Protein AF-A0A8S3B351-F1 (afdb_monomer_lite)

Sequence (80 aa):
RIDSPRPLVHQLIRHLLIDVGRQHPQALIYPLVVASKSVVRDREVAANRVLNNMREHSHTLVQQALVVSEELIRISILWH

pLDDT: mean 91.64, std 5.27, range [55.34, 95.5]

InterPro domains:
  IPR050517 DNA Damage Response and Repair Kinase [PTHR11139] (1-75)

Organism: NCBI:txid392030

Structure (mmCIF, N/CA/C/O backbone):
data_AF-A0A8S3B351-F1
#
_entry.id   AF-A0A8S3B351-F1
#
loop_
_atom_site.group_PDB
_atom_site.id
_atom_site.type_symbol
_atom_site.label_atom_id
_atom_site.label_alt_id
_atom_site.label_comp_id
_atom_site.label_asym_id
_atom_site.label_entity_id
_atom_site.label_seq_id
_atom_site.pdbx_PDB_ins_code
_atom_site.Cartn_x
_atom_site.Cartn_y
_atom_site.Cartn_z
_atom_site.occupancy
_atom_site.B_iso_or_equiv
_atom_site.auth_seq_id
_atom_site.auth_comp_id
_atom_site.auth_asym_id
_atom_site.auth_atom_id
_atom_site.pdbx_PDB_model_num
ATOM 1 N N . ARG A 1 1 ? -5.320 10.408 -5.873 1.00 80.38 1 ARG A N 1
ATOM 2 C CA . ARG A 1 1 ? -4.116 9.558 -6.031 1.00 80.38 1 ARG A CA 1
ATOM 3 C C . ARG A 1 1 ? -3.279 9.637 -4.761 1.00 80.38 1 ARG A C 1
ATOM 5 O O . ARG A 1 1 ? -3.278 10.693 -4.136 1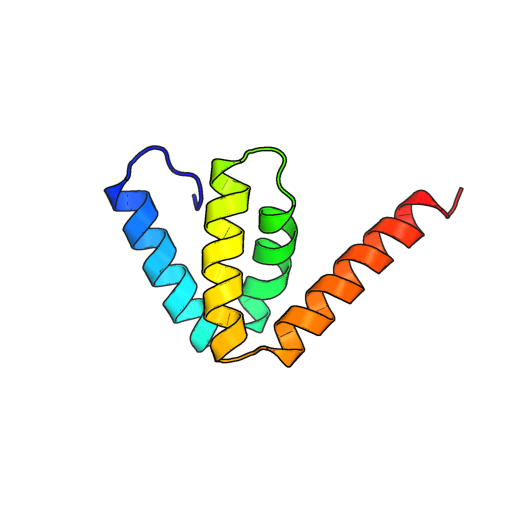.00 80.38 1 ARG A O 1
ATOM 12 N N . ILE A 1 2 ? -2.601 8.550 -4.386 1.00 85.38 2 ILE A N 1
ATOM 13 C CA . ILE A 1 2 ? -1.778 8.489 -3.166 1.00 85.38 2 ILE A CA 1
ATOM 14 C C . ILE A 1 2 ? -0.587 9.462 -3.204 1.00 85.38 2 ILE A C 1
ATOM 16 O O . ILE A 1 2 ? -0.108 9.861 -2.160 1.00 85.38 2 ILE A O 1
ATOM 20 N N . ASP A 1 3 ? -0.172 9.914 -4.384 1.00 87.38 3 ASP A N 1
ATOM 21 C CA . ASP A 1 3 ? 0.920 10.857 -4.657 1.00 87.38 3 ASP A CA 1
ATOM 22 C C . ASP A 1 3 ? 0.416 12.229 -5.144 1.00 87.38 3 ASP A C 1
ATOM 24 O O . ASP A 1 3 ? 1.060 12.908 -5.935 1.00 87.38 3 ASP A O 1
ATOM 28 N N . SER A 1 4 ? -0.791 12.628 -4.733 1.00 88.00 4 SER A N 1
ATOM 29 C CA . SER A 1 4 ? -1.349 13.936 -5.096 1.00 88.00 4 SER A CA 1
ATOM 30 C C . SER A 1 4 ? -0.453 15.086 -4.599 1.00 88.00 4 SER A C 1
ATOM 32 O O . SER A 1 4 ? -0.175 15.129 -3.401 1.00 88.00 4 SER A O 1
ATOM 34 N N . PRO A 1 5 ? -0.117 16.085 -5.445 1.00 87.56 5 PRO A N 1
ATOM 35 C CA . PRO A 1 5 ? 0.662 17.256 -5.025 1.00 87.56 5 PRO A CA 1
ATOM 36 C C . PRO A 1 5 ? -0.131 18.186 -4.093 1.00 87.56 5 PRO A C 1
ATOM 38 O O . PRO A 1 5 ? 0.434 19.051 -3.432 1.00 87.56 5 PRO A O 1
ATOM 41 N N . ARG A 1 6 ? -1.461 18.022 -4.026 1.00 92.50 6 ARG A N 1
ATOM 42 C CA . ARG A 1 6 ? -2.329 18.766 -3.104 1.00 92.50 6 ARG A CA 1
ATOM 43 C C . ARG A 1 6 ? -2.301 18.111 -1.714 1.00 92.50 6 ARG A C 1
ATOM 45 O O . ARG A 1 6 ? -2.834 17.001 -1.592 1.00 92.50 6 ARG A O 1
ATOM 52 N N . PRO A 1 7 ? -1.776 18.782 -0.671 1.00 87.56 7 PRO A N 1
ATOM 53 C CA . PRO A 1 7 ? -1.522 18.166 0.633 1.00 87.56 7 PRO A CA 1
ATOM 54 C C . PRO A 1 7 ? -2.798 17.714 1.358 1.00 87.56 7 PRO A C 1
ATOM 56 O O . PRO A 1 7 ? -2.822 16.618 1.911 1.00 87.56 7 PRO A O 1
ATOM 59 N N . LEU A 1 8 ? -3.883 18.496 1.288 1.00 91.12 8 LEU A N 1
ATOM 60 C CA . LEU A 1 8 ? -5.163 18.155 1.929 1.00 91.12 8 LEU A CA 1
ATOM 61 C C . LEU A 1 8 ? -5.797 16.894 1.325 1.00 91.12 8 LEU A C 1
ATOM 63 O O . LEU A 1 8 ? -6.197 15.980 2.041 1.00 91.12 8 LEU A O 1
ATOM 67 N N . VAL A 1 9 ? -5.829 16.813 -0.009 1.00 93.12 9 VAL A N 1
ATOM 68 C CA . VAL A 1 9 ? -6.353 15.642 -0.729 1.00 93.12 9 VAL A CA 1
ATOM 69 C C . VAL A 1 9 ? -5.494 14.415 -0.433 1.00 93.12 9 VAL A C 1
ATOM 71 O O . VAL A 1 9 ? -6.011 13.326 -0.203 1.00 93.12 9 VAL A O 1
ATOM 74 N N . HIS A 1 10 ? -4.175 14.595 -0.411 1.00 88.19 10 HIS A N 1
ATOM 75 C CA . HIS A 1 10 ? -3.230 13.536 -0.094 1.00 88.19 10 HIS A CA 1
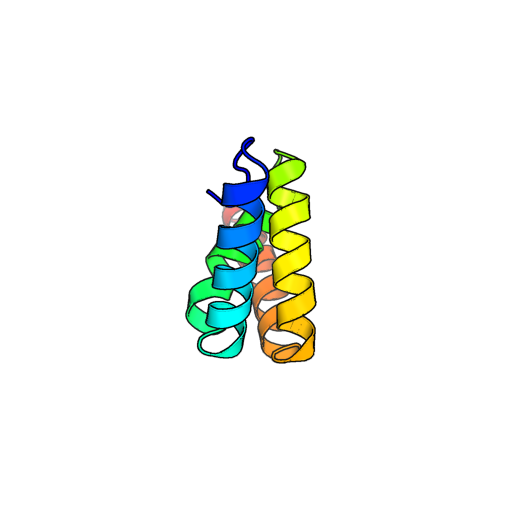ATOM 76 C C . HIS A 1 10 ? -3.430 12.983 1.326 1.00 88.19 10 HIS A C 1
ATOM 78 O O . HIS A 1 10 ? -3.476 11.766 1.495 1.00 88.19 10 HIS A O 1
ATOM 84 N N . GLN A 1 11 ? -3.606 13.847 2.333 1.00 90.81 11 GLN A N 1
ATOM 85 C CA . GLN A 1 11 ? -3.913 13.429 3.705 1.00 90.81 11 GLN A CA 1
ATOM 86 C C . GLN A 1 11 ? -5.240 12.677 3.804 1.00 90.81 11 GLN A C 1
ATOM 88 O O . GLN A 1 11 ? -5.277 11.621 4.432 1.00 90.81 11 GLN A O 1
ATOM 93 N N . LEU A 1 12 ? -6.301 13.186 3.173 1.00 94.50 12 LEU A N 1
ATOM 94 C CA . LEU A 1 12 ? -7.621 12.555 3.210 1.00 94.50 12 LEU A CA 1
ATOM 95 C C . LEU A 1 12 ? -7.593 11.154 2.586 1.00 94.50 12 LEU A C 1
ATOM 97 O O . LEU A 1 12 ? -8.083 10.200 3.181 1.00 94.50 12 LEU A O 1
ATOM 101 N N . ILE A 1 13 ? -6.947 11.012 1.425 1.00 93.56 13 ILE A N 1
ATOM 102 C CA . ILE A 1 13 ? -6.759 9.707 0.782 1.00 93.56 13 ILE A CA 1
ATOM 103 C C . ILE A 1 13 ? -5.943 8.779 1.682 1.00 93.56 13 ILE A C 1
ATOM 105 O O . ILE A 1 13 ? -6.278 7.606 1.797 1.00 93.56 13 ILE A O 1
ATOM 109 N N . ARG A 1 14 ? -4.886 9.281 2.334 1.00 91.25 14 ARG A N 1
ATOM 110 C CA . ARG A 1 14 ? -4.077 8.460 3.243 1.00 91.25 14 ARG A CA 1
ATOM 111 C C . ARG A 1 14 ? -4.895 7.923 4.415 1.00 91.25 14 ARG A C 1
ATOM 113 O O . ARG A 1 14 ? -4.793 6.735 4.691 1.00 91.25 14 ARG A O 1
ATOM 120 N N . HIS A 1 15 ? -5.695 8.766 5.069 1.00 92.88 15 HIS A N 1
ATOM 121 C CA . HIS A 1 15 ? -6.561 8.325 6.166 1.00 92.88 15 HIS A CA 1
ATOM 122 C C . HIS A 1 15 ? -7.585 7.294 5.689 1.00 92.88 15 HIS A C 1
ATOM 124 O O . HIS A 1 15 ? -7.662 6.218 6.266 1.00 92.88 15 HIS A O 1
ATOM 130 N N . LEU A 1 16 ? -8.256 7.551 4.561 1.00 93.94 16 LEU A N 1
ATOM 131 C CA . LEU A 1 16 ? -9.200 6.593 3.984 1.00 93.94 16 LEU A CA 1
ATOM 132 C C . LEU A 1 16 ? -8.544 5.233 3.693 1.00 93.94 16 LEU A C 1
ATOM 134 O O . LEU A 1 16 ? -9.123 4.192 3.980 1.00 93.94 16 LEU A O 1
ATOM 138 N N . LEU A 1 17 ? -7.331 5.224 3.133 1.00 93.38 17 LEU A N 1
ATOM 139 C CA . LEU A 1 17 ? -6.601 3.985 2.847 1.00 93.38 17 LEU A CA 1
ATOM 140 C C . LEU A 1 17 ? -6.171 3.246 4.118 1.00 93.38 17 LEU A C 1
ATOM 142 O O . LEU A 1 17 ? -6.114 2.020 4.106 1.00 93.38 17 LEU A O 1
ATOM 146 N N . ILE A 1 18 ? -5.870 3.965 5.200 1.00 93.00 18 ILE A N 1
ATOM 147 C CA . ILE A 1 18 ? -5.589 3.358 6.504 1.00 93.00 18 ILE A CA 1
ATOM 148 C C . ILE A 1 18 ? -6.852 2.684 7.050 1.00 93.00 18 ILE A C 1
ATOM 150 O O . ILE A 1 18 ? -6.794 1.520 7.439 1.00 93.00 18 ILE A O 1
ATOM 154 N N . ASP A 1 19 ? -7.995 3.367 7.005 1.00 93.44 19 ASP A N 1
ATOM 155 C CA . ASP A 1 19 ? -9.262 2.835 7.515 1.00 93.44 19 ASP A CA 1
ATOM 156 C C . ASP A 1 19 ? -9.725 1.610 6.714 1.00 93.44 19 ASP A C 1
ATOM 158 O O . ASP A 1 19 ? -10.038 0.561 7.282 1.00 93.44 19 ASP A O 1
ATOM 162 N N . VAL A 1 20 ? -9.673 1.689 5.380 1.00 93.75 20 VAL A N 1
ATOM 163 C CA . VAL A 1 20 ? -9.950 0.539 4.505 1.00 93.75 20 VAL A CA 1
ATOM 164 C C . VAL A 1 20 ? -8.927 -0.574 4.737 1.00 93.75 20 VAL A C 1
ATOM 166 O O . VAL A 1 20 ? -9.290 -1.745 4.733 1.00 93.75 20 VAL A O 1
ATOM 169 N N . GLY A 1 21 ? -7.660 -0.233 4.980 1.00 92.25 21 GLY A N 1
ATOM 170 C CA . GLY A 1 21 ? -6.590 -1.192 5.252 1.00 92.25 21 GLY A CA 1
ATOM 171 C C . GLY A 1 21 ? -6.791 -1.972 6.545 1.00 92.25 21 GLY A C 1
ATOM 172 O O . GLY A 1 21 ? -6.384 -3.126 6.621 1.00 92.25 21 GLY A O 1
ATOM 173 N N . ARG A 1 22 ? -7.460 -1.378 7.536 1.00 90.62 22 ARG A N 1
ATOM 174 C CA . ARG A 1 22 ? -7.836 -2.058 8.780 1.00 90.62 22 ARG A CA 1
ATOM 175 C C . ARG A 1 22 ? -8.996 -3.030 8.580 1.00 90.62 22 ARG A C 1
ATOM 177 O O . ARG A 1 22 ? -8.939 -4.141 9.093 1.00 90.62 22 ARG A O 1
ATOM 184 N N . GLN A 1 23 ? -10.023 -2.633 7.829 1.00 93.31 23 GLN A N 1
ATOM 185 C CA . GLN A 1 23 ? -11.224 -3.458 7.643 1.00 93.31 23 GLN A CA 1
ATOM 186 C C . GLN A 1 23 ? -11.058 -4.528 6.549 1.00 93.31 23 GLN A C 1
ATOM 188 O O . GLN A 1 23 ? -11.589 -5.633 6.654 1.00 93.31 23 GLN A O 1
ATOM 193 N N . HIS A 1 24 ? -10.326 -4.201 5.484 1.00 94.00 24 HIS A N 1
ATOM 194 C CA . HIS A 1 24 ? -10.190 -5.003 4.269 1.00 94.00 24 HIS A CA 1
ATOM 195 C C . HIS A 1 24 ? -8.734 -5.026 3.761 1.00 94.00 24 HIS A C 1
ATOM 197 O O . HIS A 1 24 ? -8.464 -4.619 2.625 1.00 94.00 24 HIS A O 1
ATOM 203 N N . PRO A 1 25 ? -7.769 -5.535 4.553 1.00 93.75 25 PRO A N 1
ATOM 204 C CA . PRO A 1 25 ? -6.347 -5.486 4.198 1.00 93.75 25 PRO A CA 1
ATOM 205 C C . PRO A 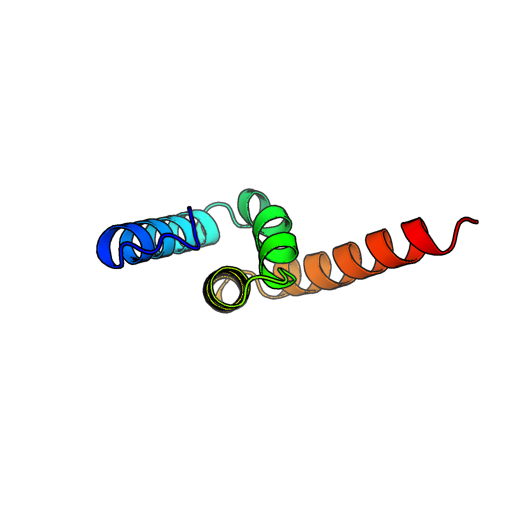1 25 ? -6.029 -6.209 2.876 1.00 93.75 25 PRO A C 1
ATOM 207 O O . PRO A 1 25 ? -5.209 -5.737 2.089 1.00 93.75 25 PRO A O 1
ATOM 210 N N . GLN A 1 26 ? -6.735 -7.303 2.570 1.00 93.25 26 GLN A N 1
ATOM 211 C CA . GLN A 1 26 ? -6.582 -8.072 1.324 1.00 93.25 26 GLN A CA 1
ATOM 212 C C . GLN A 1 26 ? -6.893 -7.258 0.056 1.00 93.25 26 GLN A C 1
ATOM 214 O O . GLN A 1 26 ? -6.275 -7.478 -0.982 1.00 93.25 26 GLN A O 1
ATOM 219 N N . ALA A 1 27 ? -7.816 -6.292 0.123 1.00 93.12 27 ALA A N 1
ATOM 220 C CA . ALA A 1 27 ? -8.162 -5.461 -1.032 1.00 93.12 27 ALA A CA 1
ATOM 221 C C . ALA A 1 27 ? -7.061 -4.440 -1.365 1.00 93.12 27 ALA A C 1
ATOM 223 O O . ALA A 1 27 ? -6.930 -4.004 -2.509 1.00 93.12 27 ALA A O 1
ATOM 224 N N . LEU A 1 28 ? -6.265 -4.053 -0.365 1.00 93.44 28 LEU A N 1
ATOM 225 C CA . LEU A 1 28 ? -5.250 -3.011 -0.493 1.00 93.44 28 LEU A CA 1
ATOM 226 C C . LEU A 1 28 ? -3.825 -3.537 -0.614 1.00 93.44 28 LEU A C 1
ATOM 228 O O . LEU A 1 28 ? -2.959 -2.798 -1.085 1.00 93.44 28 LEU A O 1
ATOM 232 N N . ILE A 1 29 ? -3.569 -4.784 -0.223 1.00 94.69 29 ILE A N 1
ATOM 233 C CA . ILE A 1 29 ? -2.204 -5.281 -0.090 1.00 94.69 29 ILE A CA 1
ATOM 234 C C . ILE A 1 29 ? -1.425 -5.256 -1.412 1.00 94.69 29 ILE A C 1
ATOM 236 O O . ILE A 1 29 ? -0.345 -4.672 -1.470 1.00 94.69 29 ILE A O 1
ATOM 240 N N . TYR A 1 30 ? -1.978 -5.796 -2.500 1.00 92.88 30 TYR A N 1
ATOM 241 C CA . TYR A 1 30 ? -1.269 -5.860 -3.782 1.00 92.88 30 TYR A CA 1
ATOM 242 C C . TYR A 1 30 ? -1.052 -4.483 -4.431 1.00 92.88 30 TYR A C 1
ATOM 244 O O . TYR A 1 30 ? 0.089 -4.186 -4.799 1.00 92.88 30 TYR A O 1
ATOM 252 N N . PRO A 1 31 ? -2.066 -3.594 -4.526 1.00 92.81 31 PRO A N 1
ATOM 253 C CA . PRO A 1 31 ? -1.850 -2.236 -5.021 1.00 92.81 31 PRO A CA 1
ATOM 254 C C . PRO A 1 31 ? -0.809 -1.454 -4.209 1.00 92.81 31 PRO A C 1
ATOM 256 O O . PRO A 1 31 ? -0.023 -0.700 -4.785 1.00 92.81 31 PRO A O 1
ATOM 259 N N . LEU A 1 32 ? -0.774 -1.637 -2.884 1.00 93.94 32 LEU A N 1
ATOM 260 C CA . LEU A 1 32 ? 0.192 -0.960 -2.019 1.00 93.94 32 LEU A CA 1
ATOM 261 C C . LEU A 1 32 ? 1.609 -1.520 -2.153 1.00 93.94 32 LEU A C 1
ATOM 263 O O . LEU A 1 32 ? 2.544 -0.727 -2.200 1.00 93.94 32 LEU A O 1
ATOM 267 N N . VAL A 1 33 ? 1.778 -2.841 -2.255 1.00 94.44 33 VAL A N 1
ATOM 268 C CA . VAL A 1 33 ? 3.094 -3.479 -2.455 1.00 94.44 33 VAL A CA 1
ATOM 269 C C . VAL A 1 33 ? 3.714 -3.076 -3.797 1.00 94.44 33 VAL A C 1
ATOM 271 O O . VAL A 1 33 ? 4.918 -2.848 -3.890 1.00 94.44 33 VAL A O 1
ATOM 274 N N . VAL A 1 34 ? 2.903 -2.925 -4.846 1.00 92.44 34 VAL A N 1
ATOM 275 C CA . VAL A 1 34 ? 3.385 -2.382 -6.125 1.00 92.44 34 VAL A CA 1
ATOM 276 C C . VAL A 1 34 ? 3.756 -0.905 -5.975 1.00 92.44 34 VAL A C 1
ATOM 278 O O . VAL A 1 34 ? 4.823 -0.478 -6.415 1.00 92.44 34 VAL A O 1
ATOM 281 N N . ALA A 1 35 ? 2.907 -0.112 -5.316 1.00 92.94 35 ALA A N 1
ATOM 282 C CA . ALA A 1 35 ? 3.164 1.309 -5.105 1.00 92.94 35 ALA A CA 1
ATOM 283 C C . ALA A 1 35 ? 4.392 1.579 -4.213 1.00 92.94 35 ALA A C 1
ATOM 285 O O . ALA A 1 35 ? 5.057 2.596 -4.409 1.00 92.94 35 ALA A O 1
ATOM 286 N N . SER A 1 36 ? 4.730 0.679 -3.284 1.00 94.38 36 SER A N 1
ATOM 287 C CA . SER A 1 36 ? 5.904 0.801 -2.411 1.00 94.38 36 SER A CA 1
ATOM 288 C C . SER A 1 36 ? 7.232 0.549 -3.120 1.00 94.38 36 SER A C 1
ATOM 290 O O . SER A 1 36 ? 8.272 0.868 -2.561 1.00 94.38 36 SER A O 1
ATOM 292 N N . LYS A 1 37 ? 7.209 -0.008 -4.335 1.00 91.19 37 LYS A N 1
ATOM 293 C CA . LYS A 1 37 ? 8.383 -0.205 -5.205 1.00 91.19 37 LYS A CA 1
ATOM 294 C C . LYS A 1 37 ? 8.423 0.805 -6.363 1.00 91.19 37 LYS A C 1
ATOM 296 O O . LYS A 1 37 ? 9.105 0.602 -7.363 1.00 91.19 37 LYS A O 1
ATOM 301 N N . SER A 1 38 ? 7.637 1.877 -6.268 1.00 93.62 38 SER A N 1
ATOM 302 C CA . SER A 1 38 ? 7.544 2.920 -7.290 1.00 93.62 38 SER A CA 1
ATOM 303 C C . SER A 1 38 ? 8.852 3.705 -7.426 1.00 93.62 38 SER A C 1
ATOM 305 O O . SER A 1 38 ? 9.411 4.146 -6.432 1.00 93.62 38 SER A O 1
ATOM 307 N N . VAL A 1 39 ? 9.261 4.012 -8.662 1.00 94.12 39 VAL A N 1
ATOM 308 C CA . VAL A 1 39 ? 10.383 4.933 -8.952 1.00 94.12 39 VAL A CA 1
ATOM 309 C C . VAL A 1 39 ? 10.102 6.382 -8.531 1.00 94.12 39 VAL A C 1
ATOM 311 O O . VAL A 1 39 ? 11.015 7.176 -8.325 1.00 94.12 39 VAL A O 1
ATOM 314 N N . VAL A 1 40 ? 8.822 6.748 -8.404 1.00 94.88 40 VAL A N 1
ATOM 315 C CA . VAL A 1 40 ? 8.401 8.057 -7.888 1.00 94.88 40 VAL A CA 1
ATOM 316 C C . VAL A 1 40 ? 8.438 8.026 -6.360 1.00 94.88 40 VAL A C 1
ATOM 318 O O . VAL A 1 40 ? 7.579 7.386 -5.745 1.00 94.88 40 VAL A O 1
ATOM 321 N N . ARG A 1 41 ? 9.385 8.764 -5.767 1.00 92.94 41 ARG A N 1
ATOM 322 C CA . ARG A 1 41 ? 9.664 8.783 -4.319 1.00 92.94 41 ARG A CA 1
ATOM 323 C C . ARG A 1 41 ? 8.454 9.146 -3.457 1.00 92.94 41 ARG A C 1
ATOM 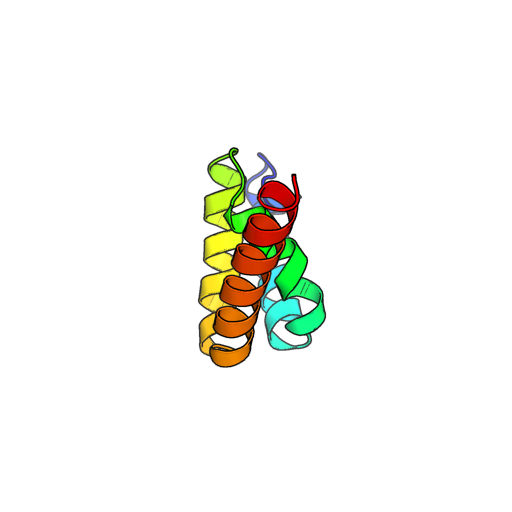325 O O . ARG A 1 41 ? 8.213 8.503 -2.443 1.00 92.94 41 ARG A O 1
ATOM 332 N N . ASP A 1 42 ? 7.647 10.125 -3.860 1.00 91.06 42 ASP A N 1
ATOM 333 C CA . ASP A 1 42 ? 6.464 10.518 -3.076 1.00 91.06 42 ASP A CA 1
ATOM 334 C C . A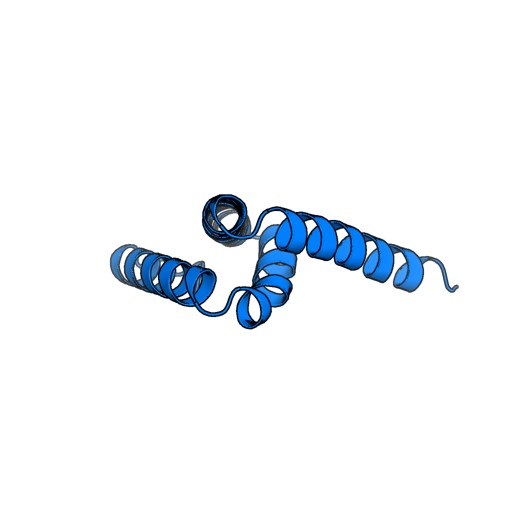SP A 1 42 ? 5.426 9.393 -2.991 1.00 91.06 42 ASP A C 1
ATOM 336 O O . ASP A 1 42 ? 4.813 9.170 -1.944 1.00 91.06 42 ASP A O 1
ATOM 340 N N . ARG A 1 43 ? 5.260 8.642 -4.086 1.00 93.94 43 ARG A N 1
ATOM 341 C CA . ARG A 1 43 ? 4.372 7.478 -4.134 1.00 93.94 43 ARG A CA 1
ATOM 342 C C . ARG A 1 43 ? 4.915 6.341 -3.277 1.00 93.94 43 ARG A C 1
ATOM 344 O O . ARG A 1 43 ? 4.151 5.754 -2.516 1.00 93.94 43 ARG A O 1
ATOM 351 N N . GLU A 1 44 ? 6.214 6.080 -3.383 1.00 95.12 44 GLU A N 1
ATOM 352 C CA . GLU A 1 44 ? 6.929 5.068 -2.606 1.00 95.12 44 GLU A CA 1
ATOM 353 C C . GLU A 1 44 ? 6.786 5.327 -1.097 1.00 95.12 44 GLU A C 1
ATOM 355 O O . GLU A 1 44 ? 6.303 4.475 -0.351 1.00 95.12 44 GLU A O 1
ATOM 360 N N . VAL A 1 45 ? 7.110 6.543 -0.647 1.00 93.50 45 VAL A N 1
ATOM 361 C CA . VAL A 1 45 ? 7.033 6.950 0.764 1.00 93.50 45 VAL A CA 1
ATOM 362 C C . VAL A 1 45 ? 5.599 6.881 1.283 1.00 93.50 45 VAL A C 1
ATOM 364 O O . VAL A 1 45 ? 5.361 6.399 2.393 1.00 93.50 45 VAL A O 1
ATOM 367 N N . ALA A 1 46 ? 4.623 7.347 0.502 1.00 92.12 46 ALA A N 1
ATOM 368 C CA . ALA A 1 46 ? 3.227 7.323 0.916 1.00 92.12 46 ALA A CA 1
ATOM 369 C C . ALA A 1 46 ? 2.675 5.893 1.019 1.00 92.12 46 ALA A C 1
ATOM 371 O O . ALA A 1 46 ? 1.989 5.581 1.993 1.00 92.12 46 ALA A O 1
ATOM 372 N N . ALA A 1 47 ? 3.008 5.020 0.065 1.00 94.38 47 ALA A N 1
ATOM 373 C CA . ALA A 1 47 ? 2.620 3.614 0.093 1.00 94.38 47 ALA A CA 1
ATOM 374 C C . ALA A 1 47 ? 3.269 2.869 1.268 1.00 94.38 47 ALA A C 1
ATOM 376 O O . ALA A 1 47 ? 2.571 2.184 2.014 1.00 94.38 47 ALA A O 1
ATOM 377 N N . ASN A 1 48 ? 4.569 3.079 1.501 1.00 94.44 48 ASN A N 1
ATOM 378 C CA . ASN A 1 48 ? 5.288 2.491 2.632 1.00 94.44 48 ASN A CA 1
ATOM 379 C C . ASN A 1 48 ? 4.703 2.921 3.982 1.00 94.44 48 ASN A C 1
ATOM 381 O O . ASN A 1 48 ? 4.591 2.104 4.893 1.00 94.44 48 ASN A O 1
ATOM 385 N N . ARG A 1 49 ? 4.261 4.178 4.121 1.00 93.44 49 ARG A N 1
ATOM 386 C CA . ARG A 1 49 ? 3.567 4.635 5.337 1.00 93.44 49 ARG A CA 1
ATOM 387 C C . ARG A 1 49 ? 2.261 3.881 5.586 1.00 93.44 49 ARG A C 1
ATOM 389 O O . ARG A 1 49 ? 2.019 3.472 6.717 1.00 93.44 49 ARG A O 1
ATOM 396 N N . VAL A 1 50 ? 1.440 3.679 4.554 1.00 93.06 50 VAL A N 1
ATOM 397 C CA . VAL A 1 50 ? 0.176 2.931 4.691 1.00 93.06 50 VAL A CA 1
ATOM 398 C C . VAL A 1 50 ? 0.449 1.451 4.980 1.00 93.06 50 VAL A C 1
ATOM 400 O O . VAL A 1 50 ? -0.169 0.892 5.882 1.00 93.06 50 VAL A O 1
ATOM 403 N N . LEU A 1 51 ? 1.418 0.829 4.296 1.00 94.00 51 LEU A N 1
ATOM 404 C CA . LEU A 1 51 ? 1.840 -0.551 4.576 1.00 94.00 51 LEU A CA 1
ATOM 405 C C . LEU A 1 51 ? 2.355 -0.724 6.004 1.00 94.00 51 LEU A C 1
ATOM 407 O O . LEU A 1 51 ? 2.016 -1.708 6.653 1.00 94.00 51 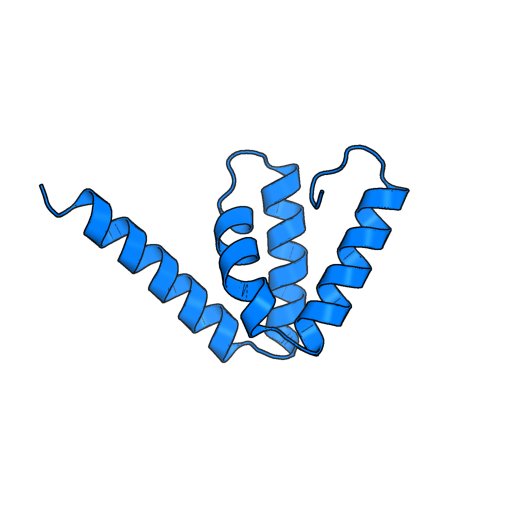LEU A O 1
ATOM 411 N N . ASN A 1 52 ? 3.141 0.227 6.512 1.00 93.75 52 ASN A N 1
ATOM 412 C CA . ASN A 1 52 ? 3.632 0.183 7.887 1.00 93.75 52 ASN A CA 1
ATOM 413 C C . ASN A 1 52 ? 2.490 0.262 8.903 1.00 93.75 52 ASN A C 1
ATOM 415 O O . ASN A 1 52 ? 2.508 -0.495 9.866 1.00 93.75 52 ASN A O 1
ATOM 419 N N . ASN A 1 53 ? 1.462 1.084 8.667 1.00 93.25 53 ASN A N 1
ATOM 420 C CA . ASN A 1 53 ? 0.295 1.078 9.549 1.00 93.25 53 ASN A CA 1
ATOM 421 C C . ASN A 1 53 ? -0.514 -0.228 9.445 1.00 93.25 53 ASN A C 1
ATOM 423 O O . ASN A 1 53 ? -0.993 -0.763 10.442 1.00 93.25 53 ASN A O 1
ATOM 427 N N . MET A 1 54 ? -0.616 -0.797 8.243 1.00 93.19 54 MET A N 1
ATOM 428 C CA . MET A 1 54 ? -1.275 -2.086 8.037 1.00 93.19 54 MET A CA 1
ATOM 429 C C . MET A 1 54 ? -0.525 -3.237 8.725 1.00 93.19 54 MET A C 1
ATOM 431 O O . MET A 1 54 ? -1.161 -4.167 9.218 1.00 93.19 54 MET A O 1
ATOM 435 N N . ARG A 1 55 ? 0.811 -3.166 8.833 1.00 94.06 55 ARG A N 1
ATOM 436 C CA . ARG A 1 55 ? 1.622 -4.153 9.571 1.00 94.06 55 ARG A CA 1
ATOM 437 C C . ARG A 1 55 ? 1.251 -4.242 11.047 1.00 94.06 55 ARG A C 1
ATOM 439 O O . ARG A 1 55 ? 1.343 -5.334 11.590 1.00 94.06 55 ARG A O 1
ATOM 446 N N . GLU A 1 56 ? 0.797 -3.158 11.672 1.00 92.81 56 GLU A N 1
ATOM 447 C CA . GLU A 1 56 ? 0.366 -3.173 13.080 1.00 92.81 56 GLU A CA 1
ATOM 448 C C . GLU A 1 56 ? -0.809 -4.140 13.318 1.00 92.81 56 GLU A C 1
ATOM 450 O O . GLU A 1 56 ? -0.910 -4.733 14.385 1.00 92.81 56 GLU A O 1
ATOM 455 N N . HIS A 1 57 ? -1.667 -4.340 12.311 1.00 90.56 57 HIS A N 1
ATOM 456 C CA . HIS A 1 57 ? -2.905 -5.125 12.424 1.00 90.56 57 HIS A CA 1
ATOM 457 C C . HIS A 1 57 ? -2.878 -6.413 11.586 1.00 90.56 57 HIS A C 1
ATOM 459 O O . HIS A 1 57 ? -3.666 -7.328 11.804 1.00 90.56 57 HIS A O 1
ATOM 465 N N . SER A 1 58 ? -2.013 -6.488 10.574 1.00 93.69 58 SER A N 1
ATOM 466 C CA . SER A 1 58 ? -1.980 -7.564 9.575 1.00 93.69 58 SER A CA 1
ATOM 467 C C . SER A 1 58 ? -0.548 -7.908 9.157 1.00 93.69 58 SER A C 1
ATOM 469 O O . SER A 1 58 ? -0.264 -8.122 7.978 1.00 93.69 58 SER A O 1
ATOM 471 N N . HIS A 1 59 ? 0.369 -7.969 10.127 1.00 94.25 59 HIS A N 1
ATOM 472 C CA . HIS A 1 59 ? 1.798 -8.214 9.910 1.00 94.25 59 HIS A CA 1
ATOM 473 C C . HIS A 1 59 ? 2.085 -9.409 8.989 1.00 94.25 59 HIS A C 1
ATOM 475 O O . HIS A 1 59 ? 2.776 -9.260 7.980 1.00 94.25 59 HIS A O 1
ATOM 481 N N . THR A 1 60 ? 1.517 -10.577 9.306 1.00 95.50 60 THR A N 1
ATOM 482 C CA . THR A 1 60 ? 1.744 -11.824 8.561 1.00 95.50 60 THR A CA 1
ATOM 483 C C . THR A 1 60 ? 1.322 -11.696 7.102 1.00 95.50 60 THR A C 1
ATOM 485 O O . THR A 1 60 ? 2.074 -12.079 6.210 1.00 95.50 60 THR A O 1
ATOM 488 N N . LEU A 1 61 ? 0.160 -11.087 6.848 1.00 94.31 61 LEU A N 1
ATOM 489 C CA . LEU A 1 61 ? -0.329 -10.850 5.493 1.00 94.31 61 LEU A CA 1
ATOM 490 C C . LEU A 1 61 ? 0.609 -9.921 4.718 1.00 94.31 61 LEU A C 1
ATOM 492 O O . LEU A 1 61 ? 0.946 -10.204 3.569 1.00 94.31 61 LEU A O 1
ATOM 496 N N . VAL A 1 62 ? 1.062 -8.830 5.344 1.00 94.56 62 VAL A N 1
ATOM 497 C CA . VAL A 1 62 ? 1.976 -7.894 4.681 1.00 94.56 62 VAL A CA 1
ATOM 498 C C . VAL A 1 62 ? 3.301 -8.569 4.331 1.00 94.56 62 VAL A C 1
ATOM 500 O O . VAL A 1 62 ? 3.794 -8.400 3.218 1.00 94.56 62 VAL A O 1
ATOM 503 N N . GLN A 1 63 ? 3.872 -9.355 5.246 1.00 94.44 63 GLN A N 1
ATOM 504 C CA . GLN A 1 63 ? 5.108 -10.090 4.979 1.00 94.44 63 GLN A CA 1
ATOM 505 C C . GLN A 1 63 ? 4.945 -11.106 3.847 1.00 94.44 63 GLN A C 1
ATOM 507 O O . GLN A 1 63 ? 5.761 -11.128 2.927 1.00 94.44 63 GLN A O 1
ATOM 512 N N . GLN A 1 64 ? 3.879 -11.908 3.881 1.00 94.44 64 GLN A N 1
ATOM 513 C CA . GLN A 1 64 ? 3.603 -12.899 2.841 1.00 94.44 64 GLN A CA 1
ATOM 514 C C . GLN A 1 64 ? 3.451 -12.242 1.468 1.00 94.44 64 GLN A C 1
ATOM 516 O O . GLN A 1 64 ? 4.065 -12.686 0.501 1.00 94.44 64 GLN A O 1
ATOM 521 N N . ALA A 1 65 ? 2.690 -11.151 1.378 1.00 93.44 65 ALA A N 1
ATOM 522 C CA . ALA A 1 65 ? 2.474 -10.460 0.113 1.00 93.44 65 ALA A CA 1
ATOM 523 C C . ALA A 1 65 ? 3.756 -9.835 -0.460 1.00 93.44 65 ALA A C 1
ATOM 525 O O . ALA A 1 65 ? 3.931 -9.819 -1.679 1.00 93.44 65 ALA A O 1
ATOM 526 N N . LEU A 1 66 ? 4.662 -9.348 0.397 1.00 92.62 66 LEU A N 1
ATOM 527 C CA . LEU A 1 66 ? 5.962 -8.826 -0.033 1.00 92.62 66 LEU A CA 1
ATOM 528 C C . LEU A 1 66 ? 6.824 -9.922 -0.664 1.00 92.62 66 LEU A C 1
ATOM 530 O O . LEU A 1 66 ? 7.300 -9.732 -1.783 1.00 92.62 66 LEU A O 1
ATOM 534 N N . VAL A 1 67 ? 6.952 -11.071 0.008 1.00 94.56 67 VAL A N 1
ATOM 535 C CA . VAL A 1 67 ? 7.708 -12.225 -0.506 1.00 94.56 67 VAL A CA 1
ATOM 536 C C . VAL A 1 67 ? 7.103 -12.717 -1.820 1.00 94.56 67 VAL A C 1
ATOM 538 O O . VAL A 1 67 ? 7.806 -12.828 -2.819 1.00 94.56 67 VAL A O 1
ATOM 541 N N . VAL A 1 68 ? 5.785 -12.936 -1.858 1.00 93.25 68 VAL A N 1
ATOM 542 C CA . VAL A 1 68 ? 5.093 -13.401 -3.070 1.00 93.25 68 VAL A CA 1
ATOM 543 C C . VAL A 1 68 ? 5.288 -12.423 -4.230 1.00 93.25 68 VAL A C 1
ATOM 545 O O . VAL A 1 68 ? 5.572 -12.849 -5.345 1.00 93.25 68 VAL A O 1
ATOM 548 N N . SER A 1 69 ? 5.182 -11.112 -3.993 1.00 91.50 69 SER A N 1
ATOM 549 C CA . SER A 1 69 ? 5.409 -10.109 -5.039 1.00 91.50 69 SER A CA 1
ATOM 550 C C . SER A 1 69 ? 6.828 -10.161 -5.606 1.00 91.50 69 SER A C 1
ATOM 552 O O . SER A 1 69 ? 6.992 -10.006 -6.815 1.00 91.50 69 SER A O 1
ATOM 554 N N . GLU A 1 70 ? 7.847 -10.327 -4.762 1.00 91.19 70 GLU A N 1
ATOM 555 C CA . GLU A 1 70 ? 9.239 -10.425 -5.215 1.00 91.19 70 GLU A CA 1
ATOM 556 C C . GLU A 1 70 ? 9.484 -11.687 -6.026 1.00 91.19 70 GLU A C 1
ATOM 558 O O . GLU A 1 70 ? 10.062 -11.605 -7.110 1.00 91.19 70 GLU A O 1
ATOM 563 N N . GLU A 1 71 ? 8.987 -12.828 -5.555 1.00 93.31 71 GLU A N 1
ATOM 564 C CA . GLU A 1 71 ? 9.162 -14.093 -6.261 1.00 93.31 71 GLU A CA 1
ATOM 565 C C . GLU A 1 71 ? 8.423 -14.109 -7.600 1.00 93.31 71 GLU A C 1
ATOM 567 O O . GLU A 1 71 ? 9.000 -14.532 -8.598 1.00 93.31 71 GLU A O 1
ATOM 572 N N . LEU A 1 72 ? 7.205 -13.562 -7.675 1.00 91.06 72 LEU A N 1
ATOM 573 C CA . LEU A 1 72 ? 6.476 -13.447 -8.944 1.00 91.06 72 LEU A CA 1
ATOM 574 C C . LEU A 1 72 ? 7.222 -12.582 -9.973 1.00 91.06 72 LEU A C 1
ATOM 576 O O . LEU A 1 72 ? 7.233 -12.908 -11.160 1.00 91.06 72 LEU A O 1
ATOM 580 N N . ILE A 1 73 ? 7.877 -11.503 -9.538 1.00 89.25 73 ILE A N 1
ATOM 581 C CA . ILE A 1 73 ? 8.722 -10.686 -10.422 1.00 89.25 73 ILE A CA 1
ATOM 582 C C . ILE A 1 73 ? 9.964 -11.475 -10.849 1.00 89.25 73 ILE A C 1
ATOM 584 O O . ILE A 1 73 ? 10.291 -11.507 -12.034 1.00 89.25 73 ILE A O 1
ATOM 588 N N . ARG A 1 74 ? 10.634 -12.139 -9.901 1.00 91.69 74 ARG A N 1
ATOM 589 C CA . ARG A 1 74 ? 11.854 -12.916 -10.142 1.00 91.69 74 ARG A CA 1
ATOM 590 C C . ARG A 1 74 ? 11.624 -14.012 -11.184 1.00 91.69 74 ARG A C 1
ATOM 592 O O . ARG A 1 74 ? 12.376 -14.088 -12.152 1.00 91.69 74 ARG A O 1
ATOM 599 N N . ILE A 1 75 ? 10.570 -14.818 -11.029 1.00 93.06 75 ILE A N 1
ATOM 600 C CA . ILE A 1 75 ? 10.247 -15.886 -11.990 1.00 93.06 75 ILE A CA 1
ATOM 601 C C . ILE A 1 75 ? 9.876 -15.318 -13.364 1.00 93.06 75 ILE A C 1
ATOM 603 O O . ILE A 1 75 ? 10.266 -15.887 -14.373 1.00 93.06 75 ILE A O 1
ATOM 607 N N . SER A 1 76 ? 9.197 -14.168 -13.428 1.00 90.25 76 SER A N 1
ATOM 608 C CA . SER A 1 76 ? 8.775 -13.575 -14.706 1.00 90.25 76 SER A CA 1
ATOM 609 C C . SER A 1 76 ? 9.951 -13.120 -15.577 1.00 90.25 76 SER A C 1
ATOM 611 O O . SER A 1 76 ? 9.808 -13.033 -16.791 1.00 90.25 76 SER A O 1
ATOM 613 N N . ILE A 1 77 ? 11.103 -12.818 -14.969 1.00 89.94 77 ILE A N 1
ATOM 614 C CA . ILE A 1 77 ? 12.316 -12.371 -15.672 1.00 89.94 77 ILE A CA 1
ATOM 615 C C . ILE A 1 77 ? 13.243 -13.553 -15.995 1.00 89.94 77 ILE A C 1
ATOM 617 O O . ILE A 1 77 ? 13.914 -13.535 -17.020 1.00 89.94 77 ILE A O 1
ATOM 621 N N . LEU A 1 78 ? 13.285 -14.577 -15.135 1.00 80.94 78 LEU A N 1
ATOM 622 C CA . LEU A 1 78 ? 14.180 -15.735 -15.280 1.00 80.94 78 LEU A CA 1
ATOM 623 C C . LEU A 1 78 ? 13.680 -16.811 -16.259 1.00 80.94 78 LEU A C 1
ATOM 625 O O . LEU A 1 78 ? 14.431 -17.725 -16.572 1.00 80.94 78 LEU A O 1
ATOM 629 N N . TRP A 1 79 ? 12.424 -16.758 -16.711 1.00 75.06 79 TRP A N 1
ATOM 630 C CA . TRP A 1 79 ? 11.833 -17.760 -17.616 1.00 75.06 79 TRP A CA 1
ATOM 631 C C . TRP A 1 79 ? 12.165 -17.533 -19.111 1.00 75.06 79 TRP A C 1
ATOM 633 O O . TRP A 1 79 ? 11.368 -17.842 -20.000 1.00 75.06 79 TRP A O 1
ATOM 643 N N . HIS A 1 80 ? 13.359 -17.024 -19.404 1.00 55.34 80 HIS A N 1
ATOM 644 C CA . HIS A 1 80 ? 13.934 -16.933 -20.749 1.00 55.34 80 HIS A CA 1
ATOM 645 C C . HIS A 1 80 ? 15.364 -17.464 -20.746 1.00 55.34 80 HIS A C 1
ATOM 647 O O . HIS A 1 80 ? 15.762 -18.026 -21.789 1.00 55.34 80 HIS A O 1
#

Secondary structure (DSSP, 8-state):
-TT-SSHHHHHHHHHHHHHHHHH-HHHHHHHHHHHTT-SSHHHHHHHHHHHHHHHHHHHHHHHHHHHHHHHHHHHHHH--

Radius of gyration: 13.43 Å; chains: 1; bounding box: 25×36×34 Å

Foldseek 3Di:
DCLDPDVVVNVVVLVVLLVCCQVPVVVCQQVLLVQCPDPPVSSVVSSVVSLVSSCVRPVVVNVVSNVVVVVVVVCVVPVD